Protein AF-A0A8J6UX52-F1 (afdb_monomer_lite)

Secondary structure (DSSP, 8-state):
--TTTTTTSSS--PPPP---------PPP-SGGG-TT---------HHHHHHHHHHGGGSS--HHHHHHHHHHHHHHHH--

Structure (mmCIF, N/CA/C/O backbone):
data_AF-A0A8J6UX52-F1
#
_entry.id   AF-A0A8J6UX52-F1
#
loop_
_atom_site.group_PDB
_atom_site.id
_atom_site.type_symbol
_atom_site.label_atom_id
_atom_site.label_alt_id
_atom_site.label_comp_id
_atom_site.label_asym_id
_atom_site.label_entity_id
_atom_site.label_seq_id
_atom_site.pdbx_PDB_ins_code
_atom_site.Cartn_x
_atom_site.Cartn_y
_atom_site.Cartn_z
_atom_site.occupancy
_atom_site.B_iso_or_equiv
_atom_site.auth_seq_id
_atom_site.auth_comp_id
_atom_site.auth_asym_id
_atom_site.auth_atom_id
_atom_site.pdbx_PDB_model_num
ATOM 1 N N . MET A 1 1 ? 55.471 -7.045 -51.387 1.00 54.28 1 MET A N 1
ATOM 2 C CA . MET A 1 1 ? 54.455 -8.095 -51.639 1.00 54.28 1 MET A CA 1
ATOM 3 C C . MET A 1 1 ? 53.220 -7.872 -50.746 1.00 54.28 1 MET A C 1
ATOM 5 O O . MET A 1 1 ? 52.744 -8.810 -50.125 1.00 54.28 1 MET A O 1
ATOM 9 N N . PHE A 1 2 ? 52.696 -6.635 -50.669 1.00 54.81 2 PHE A N 1
ATOM 10 C CA . PHE A 1 2 ? 51.574 -6.273 -49.777 1.00 54.81 2 PHE A CA 1
ATOM 11 C C . PHE A 1 2 ? 50.411 -5.545 -50.484 1.00 54.81 2 PHE A C 1
ATOM 13 O O . PHE A 1 2 ? 49.340 -5.407 -49.902 1.00 54.81 2 PHE A O 1
ATOM 20 N N . ASP A 1 3 ? 50.539 -5.188 -51.765 1.00 57.41 3 ASP A N 1
ATOM 21 C CA . ASP A 1 3 ? 49.510 -4.411 -52.483 1.00 57.41 3 ASP A CA 1
ATOM 22 C C . ASP A 1 3 ? 48.283 -5.220 -52.939 1.00 57.41 3 ASP A C 1
ATOM 24 O O . ASP A 1 3 ? 47.275 -4.661 -53.366 1.00 57.41 3 ASP A O 1
ATOM 28 N N . ARG A 1 4 ? 48.309 -6.554 -52.809 1.00 57.47 4 ARG A N 1
ATOM 29 C CA . ARG A 1 4 ? 47.190 -7.427 -53.217 1.00 57.47 4 ARG A CA 1
ATOM 30 C C . ARG A 1 4 ? 46.048 -7.482 -52.187 1.00 57.47 4 ARG A C 1
ATOM 32 O O . ARG A 1 4 ? 44.957 -7.943 -52.513 1.00 57.47 4 ARG A O 1
ATOM 39 N N . LEU A 1 5 ? 46.257 -6.999 -50.959 1.00 58.34 5 LEU A N 1
ATOM 40 C CA . LEU A 1 5 ? 45.229 -7.014 -49.906 1.00 58.34 5 LEU A CA 1
ATOM 41 C C . LEU A 1 5 ? 44.307 -5.783 -49.923 1.00 58.34 5 LEU A C 1
ATOM 43 O O . LEU A 1 5 ? 43.205 -5.851 -49.381 1.00 58.34 5 LEU A O 1
ATOM 47 N N . ALA A 1 6 ? 44.702 -4.691 -50.585 1.00 56.09 6 ALA A N 1
ATOM 48 C CA . ALA A 1 6 ? 43.882 -3.481 -50.685 1.00 56.09 6 ALA A CA 1
ATOM 49 C C . ALA A 1 6 ? 42.736 -3.616 -51.708 1.00 56.09 6 ALA A C 1
ATOM 51 O O . ALA A 1 6 ? 41.645 -3.094 -51.498 1.00 56.09 6 ALA A O 1
ATOM 52 N N . GLN A 1 7 ? 42.933 -4.391 -52.778 1.00 53.53 7 GLN A N 1
ATOM 53 C CA . GLN A 1 7 ? 41.968 -4.496 -53.885 1.00 53.53 7 GLN A CA 1
ATOM 54 C C . GLN A 1 7 ? 40.760 -5.406 -53.598 1.00 53.53 7 GLN A C 1
ATOM 56 O O . GLN A 1 7 ? 39.803 -5.420 -54.369 1.00 53.53 7 GLN A O 1
ATOM 61 N N . LYS A 1 8 ? 40.751 -6.149 -52.481 1.00 52.66 8 LYS A N 1
ATOM 62 C CA . LYS A 1 8 ? 39.631 -7.040 -52.117 1.00 52.66 8 LYS A CA 1
ATOM 63 C C . LYS A 1 8 ? 38.556 -6.366 -51.249 1.00 52.66 8 LYS A C 1
ATOM 65 O O . LYS A 1 8 ? 37.595 -7.021 -50.861 1.00 52.66 8 LYS A O 1
ATOM 70 N N . ARG A 1 9 ? 38.686 -5.071 -50.943 1.00 55.69 9 ARG A N 1
ATOM 71 C CA . ARG A 1 9 ? 37.693 -4.334 -50.140 1.00 55.69 9 ARG A CA 1
ATOM 72 C C . ARG A 1 9 ? 36.651 -3.565 -50.951 1.00 55.69 9 ARG A C 1
ATOM 74 O O . ARG A 1 9 ? 35.645 -3.170 -50.378 1.00 55.69 9 ARG A O 1
ATOM 81 N N . GLU A 1 10 ? 36.830 -3.404 -52.262 1.00 55.03 10 GLU A N 1
ATOM 82 C CA . GLU A 1 10 ? 35.958 -2.515 -53.051 1.00 55.03 10 GLU A CA 1
ATOM 83 C C . GLU A 1 10 ? 34.825 -3.198 -53.831 1.00 55.03 10 GLU A C 1
ATOM 85 O O . GLU A 1 10 ? 33.995 -2.519 -54.428 1.00 55.03 10 GLU A O 1
ATOM 90 N N . LYS A 1 11 ? 34.700 -4.529 -53.803 1.00 59.03 11 LYS A N 1
ATOM 91 C CA . LYS A 1 11 ? 33.574 -5.223 -54.454 1.00 59.03 11 LYS A CA 1
ATOM 92 C C . LYS A 1 11 ? 32.642 -5.851 -53.430 1.00 59.03 11 LYS A C 1
ATOM 94 O O . LYS A 1 11 ? 32.749 -7.033 -53.126 1.00 59.03 11 LYS A O 1
ATOM 99 N N . GLY A 1 12 ? 31.720 -5.044 -52.912 1.00 53.94 12 GLY A N 1
ATOM 100 C CA . GLY A 1 12 ? 30.660 -5.545 -52.039 1.00 53.94 12 GLY A CA 1
ATOM 101 C C . GLY A 1 12 ? 29.792 -4.480 -51.379 1.00 53.94 12 GLY A C 1
ATOM 102 O O . GLY A 1 12 ? 29.426 -4.654 -50.226 1.00 53.94 12 GLY A O 1
ATOM 103 N N . LYS A 1 13 ? 29.465 -3.374 -52.060 1.00 56.91 13 LYS A N 1
ATOM 104 C CA . LYS A 1 13 ? 28.443 -2.434 -51.572 1.00 56.91 13 LYS A CA 1
ATOM 105 C C . LYS A 1 13 ? 27.131 -2.681 -52.317 1.00 56.91 13 LYS A C 1
ATOM 107 O O . LYS A 1 13 ? 26.730 -1.902 -53.174 1.00 56.91 13 LYS A O 1
ATOM 112 N N . ALA A 1 14 ? 26.503 -3.819 -52.027 1.00 62.28 14 ALA A N 1
ATOM 113 C CA . ALA A 1 14 ? 25.086 -4.009 -52.317 1.00 62.28 14 ALA A CA 1
ATOM 114 C C . ALA A 1 14 ? 24.287 -3.147 -51.327 1.00 62.28 14 ALA A C 1
ATOM 116 O O . ALA A 1 14 ? 24.617 -3.102 -50.141 1.00 62.28 14 ALA A O 1
ATOM 117 N N . ALA A 1 15 ? 23.293 -2.412 -51.825 1.00 65.88 15 ALA A N 1
ATOM 118 C CA . ALA A 1 15 ? 22.424 -1.576 -51.005 1.00 65.88 15 ALA A CA 1
ATOM 119 C C . ALA A 1 15 ? 21.741 -2.419 -49.907 1.00 65.88 15 ALA A C 1
ATOM 121 O O . ALA A 1 15 ? 21.317 -3.540 -50.199 1.00 65.88 15 ALA A O 1
ATOM 122 N N . PRO A 1 16 ? 21.622 -1.920 -48.663 1.00 61.78 16 PRO A N 1
ATOM 123 C CA . PRO A 1 16 ? 20.876 -2.631 -47.637 1.00 61.78 16 PRO A CA 1
ATOM 124 C C . PRO A 1 16 ? 19.398 -2.672 -48.044 1.00 61.78 16 PRO A C 1
ATOM 126 O O . PRO A 1 16 ? 18.775 -1.635 -48.276 1.00 61.78 16 PRO A O 1
ATOM 129 N N . ALA A 1 17 ? 18.846 -3.880 -48.166 1.00 67.94 17 ALA A N 1
ATOM 130 C CA . ALA A 1 17 ? 17.403 -4.083 -48.221 1.00 67.94 17 ALA A CA 1
ATOM 131 C C . ALA A 1 17 ? 16.766 -3.512 -46.937 1.00 67.94 17 ALA A C 1
ATOM 133 O O . ALA A 1 17 ? 17.434 -3.509 -45.900 1.00 67.94 17 ALA A O 1
ATOM 134 N N . PRO A 1 18 ? 15.509 -3.030 -46.968 1.00 62.75 18 PRO A N 1
ATOM 135 C CA . PRO A 1 18 ? 14.849 -2.525 -45.771 1.00 62.75 18 PRO A CA 1
ATOM 136 C C . PRO A 1 18 ? 14.743 -3.655 -44.745 1.00 62.75 18 PRO A C 1
ATOM 138 O O . PRO A 1 18 ? 13.978 -4.605 -44.904 1.00 62.75 18 PRO A O 1
ATOM 141 N N . GLU A 1 19 ? 15.567 -3.560 -43.709 1.00 63.62 19 GLU A N 1
ATOM 142 C CA . GLU A 1 19 ? 15.583 -4.467 -42.576 1.00 63.62 19 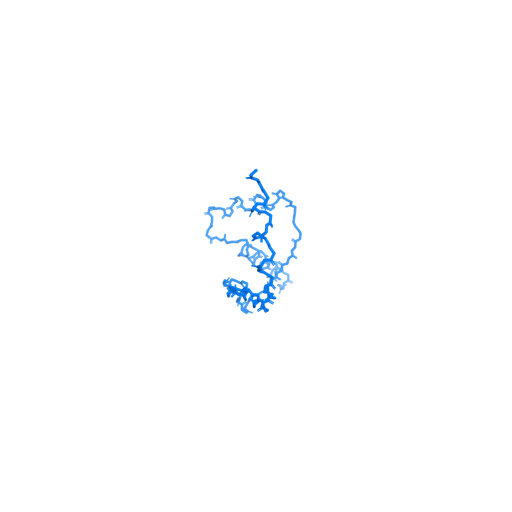GLU A CA 1
ATOM 143 C C . GLU A 1 19 ? 14.274 -4.245 -41.813 1.00 63.62 19 GLU A C 1
ATOM 145 O O . GLU A 1 19 ? 14.067 -3.212 -41.179 1.00 63.62 19 GLU A O 1
ATOM 150 N N . THR A 1 20 ? 13.326 -5.173 -41.954 1.00 65.38 20 THR A N 1
ATOM 151 C CA . THR A 1 20 ? 12.091 -5.151 -41.170 1.00 65.38 20 THR A CA 1
ATOM 152 C C . THR A 1 20 ? 12.481 -5.248 -39.704 1.00 65.38 20 THR A C 1
ATOM 154 O O . THR A 1 20 ? 12.941 -6.306 -39.266 1.00 65.38 20 THR A O 1
ATOM 157 N N . GLU A 1 21 ? 12.328 -4.149 -38.964 1.00 71.06 21 GLU A N 1
ATOM 158 C CA . GLU A 1 21 ? 12.622 -4.105 -37.536 1.00 71.06 21 GLU A CA 1
ATOM 159 C C . GLU A 1 21 ? 11.975 -5.312 -36.838 1.00 71.06 21 GLU A C 1
ATOM 161 O O . GLU A 1 21 ? 10.796 -5.609 -37.085 1.00 71.06 21 GLU A O 1
ATOM 166 N N . PRO A 1 22 ? 12.704 -6.041 -35.973 1.00 66.25 22 PRO A N 1
ATOM 167 C CA . PRO A 1 22 ? 12.129 -7.169 -35.266 1.00 66.25 22 PRO A CA 1
ATOM 168 C C . PRO A 1 22 ? 10.969 -6.653 -34.418 1.00 66.25 22 PRO A C 1
ATOM 170 O O . PRO A 1 22 ? 11.166 -5.946 -33.427 1.00 66.25 22 PRO A O 1
ATOM 173 N N . LYS A 1 23 ? 9.741 -7.003 -34.822 1.00 67.75 23 LYS A N 1
ATOM 174 C CA . LYS A 1 23 ? 8.502 -6.651 -34.126 1.00 67.75 23 LYS A CA 1
ATOM 175 C C . LYS A 1 23 ? 8.645 -7.124 -32.681 1.00 67.75 23 LYS A C 1
ATOM 177 O O . LYS A 1 23 ? 8.559 -8.326 -32.415 1.00 67.75 23 LYS A O 1
ATOM 182 N N . LYS A 1 24 ? 8.938 -6.193 -31.759 1.00 68.25 24 LYS A N 1
ATOM 183 C CA . LYS A 1 24 ? 9.090 -6.486 -30.328 1.00 68.25 24 LYS A CA 1
ATOM 184 C C . LYS A 1 24 ? 7.881 -7.312 -29.921 1.00 68.25 24 LYS A C 1
ATOM 186 O O . LYS A 1 24 ? 6.752 -6.833 -30.020 1.00 68.25 24 LYS A O 1
ATOM 191 N N . ARG A 1 25 ? 8.108 -8.566 -29.519 1.00 66.25 25 ARG A N 1
ATOM 192 C CA . ARG A 1 25 ? 7.048 -9.435 -29.006 1.00 66.25 25 ARG A CA 1
ATOM 193 C C . ARG A 1 25 ? 6.445 -8.717 -27.804 1.00 66.25 25 ARG A C 1
ATOM 195 O O . ARG A 1 25 ? 7.054 -8.693 -26.736 1.00 66.25 25 ARG A O 1
ATOM 202 N N . GLN A 1 26 ? 5.288 -8.085 -27.994 1.00 67.69 26 GLN A N 1
ATOM 203 C CA . GLN A 1 26 ? 4.520 -7.513 -26.902 1.00 67.69 26 GLN A CA 1
ATOM 204 C C . GLN A 1 26 ? 4.114 -8.690 -26.020 1.00 67.69 26 GLN A C 1
ATOM 206 O O . GLN A 1 26 ? 3.251 -9.490 -26.384 1.00 67.69 26 GLN A O 1
ATOM 211 N N . ARG A 1 27 ? 4.809 -8.862 -24.892 1.00 71.12 27 ARG A N 1
ATOM 212 C CA . ARG A 1 27 ? 4.365 -9.799 -23.864 1.00 71.12 27 ARG A CA 1
ATOM 213 C C . ARG A 1 27 ? 2.974 -9.345 -23.443 1.00 71.12 27 ARG A C 1
ATOM 215 O O . ARG A 1 27 ? 2.795 -8.175 -23.107 1.00 71.12 27 ARG A O 1
ATOM 222 N N . LYS A 1 28 ? 2.001 -10.256 -23.500 1.00 71.69 28 LYS A N 1
ATOM 223 C CA . LYS A 1 28 ? 0.670 -10.001 -22.948 1.00 71.69 28 LYS A CA 1
ATOM 224 C C . LYS A 1 28 ? 0.863 -9.587 -21.490 1.00 71.69 28 LYS A C 1
ATOM 226 O O . LYS A 1 28 ? 1.597 -10.260 -20.768 1.00 71.69 28 LYS A O 1
ATOM 231 N N . ALA A 1 29 ? 0.279 -8.460 -21.091 1.00 69.38 29 ALA A N 1
ATOM 232 C CA . ALA A 1 29 ? 0.221 -8.109 -19.680 1.00 69.38 29 ALA A CA 1
ATOM 233 C C . ALA A 1 29 ? -0.558 -9.223 -18.963 1.00 69.38 29 ALA A C 1
ATOM 235 O O . AL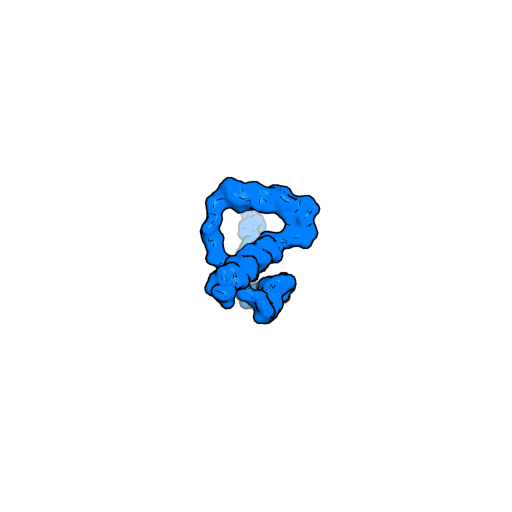A A 1 29 ? -1.607 -9.638 -19.448 1.00 69.38 29 ALA A O 1
ATOM 236 N N . THR A 1 30 ? -0.002 -9.748 -17.877 1.00 76.56 30 THR A N 1
ATOM 237 C CA . THR A 1 30 ? -0.592 -10.818 -17.062 1.00 76.56 30 THR A CA 1
ATOM 238 C C . THR A 1 30 ? -0.655 -10.370 -15.603 1.00 76.56 30 THR A C 1
ATOM 240 O O . THR A 1 30 ? 0.217 -9.618 -15.161 1.00 76.56 30 THR A O 1
ATOM 243 N N . GLY A 1 31 ? -1.647 -10.857 -14.851 1.00 85.75 31 GLY A N 1
ATOM 244 C CA . GLY A 1 31 ? -1.856 -10.551 -13.428 1.00 85.75 31 GLY A CA 1
ATOM 245 C C . GLY A 1 31 ? -2.751 -9.329 -13.180 1.00 85.75 31 GLY A C 1
ATOM 246 O O . GLY A 1 31 ? -3.463 -8.889 -14.084 1.00 85.75 31 GLY A O 1
ATOM 247 N N . LYS A 1 32 ? -2.679 -8.752 -11.968 1.00 88.38 32 LYS A N 1
ATOM 248 C CA . LYS A 1 32 ? -3.517 -7.616 -11.514 1.00 88.38 32 LYS A CA 1
ATOM 249 C C . LYS A 1 32 ? -3.496 -6.420 -12.477 1.00 88.38 32 LYS A C 1
ATOM 251 O O . LYS A 1 32 ? -4.491 -5.739 -12.656 1.00 88.38 32 LYS A O 1
ATOM 256 N N . ARG A 1 33 ? -2.378 -6.197 -13.177 1.00 86.50 33 ARG A N 1
ATOM 257 C CA . ARG A 1 33 ? -2.234 -5.109 -14.164 1.00 86.50 33 ARG A CA 1
ATOM 258 C C . ARG A 1 33 ? -3.118 -5.267 -15.410 1.00 86.50 33 ARG A C 1
ATOM 260 O O . ARG A 1 33 ? -3.381 -4.286 -16.094 1.00 86.50 33 ARG A O 1
ATOM 267 N N . SER A 1 34 ? -3.496 -6.494 -15.753 1.00 87.00 34 SER A N 1
ATOM 268 C CA . SER A 1 34 ? -4.353 -6.805 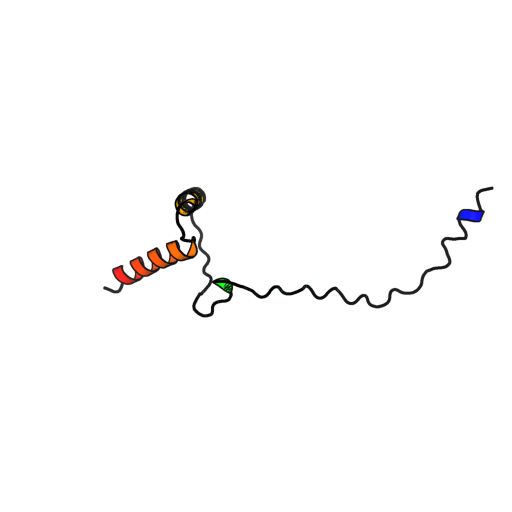-16.907 1.00 87.00 34 SER A CA 1
ATOM 269 C C . SER A 1 34 ? -5.806 -7.085 -16.525 1.00 87.00 34 SER A C 1
ATOM 271 O O . SER A 1 34 ? -6.622 -7.309 -17.415 1.00 87.00 34 SER A O 1
ATOM 273 N N . ASP A 1 35 ? -6.115 -7.118 -15.229 1.00 90.12 35 ASP A N 1
ATOM 274 C CA . ASP A 1 35 ? -7.452 -7.411 -14.727 1.00 90.12 35 ASP A CA 1
ATOM 275 C C . ASP A 1 35 ? -8.319 -6.136 -14.764 1.00 90.12 35 ASP A C 1
ATOM 277 O O . ASP A 1 35 ? -7.910 -5.117 -14.202 1.00 90.12 35 ASP A O 1
ATOM 281 N N . PRO A 1 36 ? -9.498 -6.155 -15.419 1.00 92.00 36 PRO A N 1
ATOM 282 C CA . PRO A 1 36 ? -10.374 -4.986 -15.518 1.00 92.00 36 PRO A CA 1
ATOM 283 C C . PRO A 1 36 ? -10.982 -4.542 -14.179 1.00 92.00 36 PRO A C 1
ATOM 285 O O . PRO A 1 36 ? -11.487 -3.425 -14.100 1.00 92.00 36 PRO A O 1
ATOM 288 N N . ASN A 1 37 ? -10.940 -5.377 -13.136 1.00 93.50 37 ASN A N 1
ATOM 289 C CA . ASN A 1 37 ? -11.447 -5.032 -11.806 1.00 93.50 37 ASN A CA 1
ATOM 290 C C . ASN A 1 37 ? -10.434 -4.242 -10.962 1.00 93.50 37 ASN A C 1
ATOM 292 O O . ASN A 1 37 ? -10.767 -3.804 -9.863 1.00 93.50 37 ASN A O 1
ATOM 296 N N . TYR A 1 38 ? -9.206 -4.055 -11.453 1.00 92.44 38 TYR A N 1
ATOM 297 C CA . TYR A 1 38 ? -8.150 -3.343 -10.741 1.00 92.44 38 TYR A CA 1
ATOM 298 C C . TYR A 1 38 ? -7.786 -2.039 -11.449 1.00 92.44 38 TYR A C 1
ATOM 300 O O . TYR A 1 38 ? -7.628 -1.976 -12.667 1.00 92.44 38 TYR A O 1
ATOM 308 N N . ILE A 1 39 ? -7.579 -0.989 -10.655 1.00 93.56 39 ILE A N 1
ATOM 309 C CA . ILE A 1 39 ? -7.048 0.295 -11.117 1.00 93.56 39 ILE A CA 1
ATOM 310 C C . ILE A 1 39 ? -5.648 0.465 -10.528 1.00 93.56 39 ILE A C 1
ATOM 312 O O . ILE A 1 39 ? -5.455 0.363 -9.318 1.00 93.56 39 ILE A O 1
ATOM 316 N N . GLN A 1 40 ? -4.653 0.737 -11.377 1.00 93.31 40 GLN A N 1
ATOM 317 C CA . GLN A 1 40 ? -3.293 1.010 -10.915 1.00 93.31 40 GLN A CA 1
ATOM 318 C C . GLN A 1 40 ? -3.214 2.422 -10.317 1.00 93.31 40 GLN A C 1
ATOM 320 O O . GLN A 1 40 ? -3.410 3.410 -11.023 1.00 93.31 40 GLN A O 1
ATOM 325 N N . VAL A 1 41 ? -2.860 2.510 -9.034 1.00 92.62 41 VAL A N 1
ATOM 326 C CA . VAL A 1 41 ? -2.684 3.775 -8.304 1.00 92.62 41 VAL A CA 1
ATOM 327 C C . VAL A 1 41 ? -1.226 3.922 -7.860 1.00 92.62 41 VAL A C 1
ATOM 329 O O . VAL A 1 41 ? -0.583 2.945 -7.480 1.00 92.62 41 VAL A O 1
ATOM 332 N N . GLY A 1 42 ? -0.683 5.141 -7.934 1.00 93.31 42 GLY A N 1
ATOM 333 C CA . GLY A 1 42 ? 0.656 5.479 -7.446 1.00 93.31 42 GLY A CA 1
ATOM 334 C C . GLY A 1 42 ? 0.593 6.521 -6.331 1.00 93.31 42 GLY A C 1
ATOM 335 O O . GLY A 1 42 ? -0.125 7.509 -6.458 1.00 93.31 42 GLY A O 1
ATOM 336 N N . ALA A 1 43 ? 1.358 6.312 -5.258 1.00 94.38 43 ALA A N 1
ATOM 337 C CA . ALA A 1 43 ? 1.464 7.233 -4.129 1.00 94.38 43 ALA A CA 1
ATOM 338 C C . ALA A 1 43 ? 2.903 7.277 -3.594 1.00 94.38 43 ALA A C 1
ATOM 340 O O . ALA A 1 43 ? 3.665 6.318 -3.738 1.00 94.38 43 ALA A O 1
ATOM 341 N N . TYR A 1 44 ? 3.269 8.391 -2.960 1.00 96.75 44 TYR A N 1
ATOM 342 C CA . TYR A 1 44 ? 4.556 8.533 -2.286 1.00 96.75 44 TYR A CA 1
ATOM 343 C C . TYR A 1 4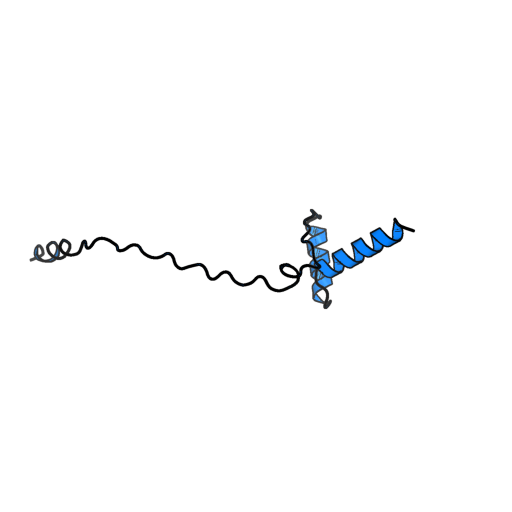4 ? 4.437 8.124 -0.820 1.00 96.75 44 TYR A C 1
ATOM 345 O O . TYR A 1 44 ? 3.559 8.602 -0.107 1.00 96.75 44 TYR A O 1
ATOM 353 N N . ILE A 1 45 ? 5.361 7.280 -0.365 1.00 96.00 45 ILE A N 1
ATOM 354 C CA . ILE A 1 45 ? 5.529 6.913 1.044 1.00 96.00 45 ILE A CA 1
ATOM 355 C C . ILE A 1 45 ? 7.003 7.061 1.443 1.00 96.00 45 ILE A C 1
ATOM 357 O O . ILE A 1 45 ? 7.880 6.947 0.577 1.00 96.00 45 ILE A O 1
ATOM 361 N N . PRO A 1 46 ? 7.314 7.294 2.732 1.00 98.31 46 PRO A N 1
ATOM 362 C CA . PRO A 1 46 ? 8.692 7.335 3.203 1.00 98.31 46 PRO A CA 1
ATOM 363 C C . PRO A 1 46 ? 9.462 6.058 2.846 1.00 98.31 46 PRO A C 1
ATOM 365 O O . PRO A 1 46 ? 8.943 4.945 2.943 1.00 98.31 46 PRO A O 1
ATOM 368 N N . ILE A 1 47 ? 10.732 6.214 2.467 1.00 97.69 47 ILE A N 1
ATOM 369 C CA . ILE A 1 47 ? 11.570 5.100 1.997 1.00 97.69 47 ILE A CA 1
ATOM 370 C C . ILE A 1 47 ? 11.710 4.018 3.073 1.00 97.69 47 ILE A C 1
ATOM 372 O O . ILE A 1 47 ? 11.572 2.832 2.773 1.00 97.69 47 ILE A O 1
ATOM 376 N N . GLU A 1 48 ? 11.957 4.415 4.321 1.00 98.06 48 GLU A N 1
ATOM 377 C CA . GLU A 1 48 ? 12.126 3.461 5.421 1.00 98.06 48 GLU A CA 1
ATOM 378 C C . GLU A 1 48 ? 10.823 2.733 5.759 1.00 98.06 48 GLU A C 1
ATOM 380 O O . GLU A 1 48 ? 10.856 1.538 6.049 1.00 98.06 48 GLU A O 1
ATOM 385 N N . LEU A 1 49 ? 9.672 3.398 5.606 1.00 97.25 49 LEU A N 1
ATOM 386 C CA . LEU A 1 49 ? 8.369 2.751 5.746 1.00 97.25 49 LEU A CA 1
ATOM 387 C C . LEU A 1 49 ? 8.191 1.659 4.684 1.00 97.25 49 LEU A C 1
ATOM 389 O O . LEU A 1 49 ? 7.914 0.514 5.025 1.00 97.25 49 LEU A O 1
ATOM 393 N N . ASN A 1 50 ? 8.436 1.983 3.411 1.00 96.12 50 ASN A N 1
ATOM 394 C CA . ASN A 1 50 ? 8.348 1.017 2.312 1.00 96.12 50 ASN A CA 1
ATOM 395 C C . ASN A 1 50 ? 9.264 -0.199 2.530 1.00 96.12 50 ASN A C 1
ATOM 397 O O . ASN A 1 50 ? 8.859 -1.336 2.301 1.00 96.12 50 ASN A O 1
ATOM 401 N N . LYS A 1 51 ? 10.507 0.025 2.979 1.00 96.38 51 LYS A N 1
ATOM 402 C CA . LYS A 1 51 ? 11.454 -1.064 3.269 1.00 96.38 51 LYS A CA 1
ATOM 403 C C . LYS A 1 51 ? 10.949 -1.963 4.393 1.00 96.38 51 LYS A C 1
ATOM 405 O O . LYS A 1 51 ? 11.021 -3.179 4.260 1.00 96.38 51 LYS A O 1
ATOM 410 N N . SER A 1 52 ? 10.459 -1.382 5.485 1.00 96.25 52 SER A N 1
ATOM 411 C CA . SER A 1 52 ? 9.936 -2.143 6.621 1.00 96.25 52 SER A CA 1
ATOM 412 C C . SER A 1 52 ? 8.696 -2.945 6.239 1.00 96.25 52 SER A C 1
ATOM 414 O O . SER A 1 52 ? 8.659 -4.140 6.510 1.00 96.25 52 SER A O 1
ATOM 416 N N . VAL A 1 53 ? 7.748 -2.342 5.515 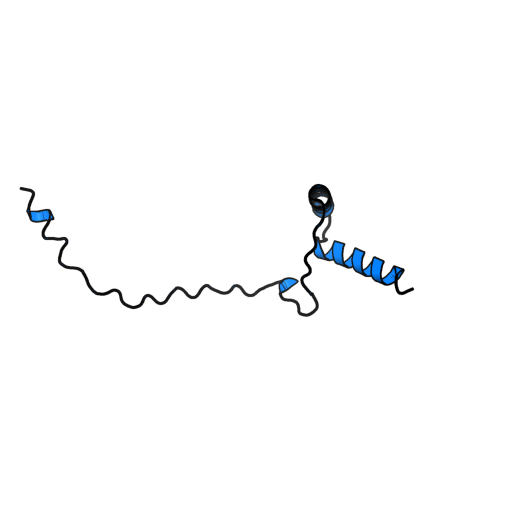1.00 95.75 53 VAL A N 1
ATOM 417 C CA . VAL A 1 53 ? 6.556 -3.039 5.002 1.00 95.75 53 VAL A CA 1
ATOM 418 C C . VAL A 1 53 ? 6.950 -4.224 4.124 1.00 95.75 53 VAL A C 1
ATOM 420 O O . VAL A 1 53 ? 6.485 -5.335 4.347 1.00 95.75 53 VAL A O 1
ATOM 423 N N . LYS A 1 54 ? 7.868 -4.025 3.171 1.00 94.25 54 LYS A N 1
ATOM 424 C CA . LYS A 1 54 ? 8.328 -5.113 2.298 1.00 94.25 54 LYS A CA 1
ATOM 425 C C . LYS A 1 54 ? 8.975 -6.263 3.055 1.00 94.25 54 LYS A C 1
ATOM 427 O O . LYS A 1 54 ? 8.799 -7.391 2.631 1.00 94.25 54 LYS A O 1
ATOM 432 N N . ARG A 1 55 ? 9.726 -5.988 4.129 1.00 94.38 55 ARG A N 1
ATOM 433 C CA . ARG A 1 55 ? 10.319 -7.039 4.973 1.00 94.38 55 ARG A CA 1
ATOM 434 C C . ARG A 1 55 ? 9.245 -7.848 5.689 1.00 94.38 55 ARG A C 1
ATOM 436 O O . ARG A 1 55 ? 9.349 -9.062 5.710 1.00 94.38 55 ARG A O 1
ATOM 443 N N . LEU A 1 56 ? 8.233 -7.177 6.238 1.00 94.25 56 LEU A N 1
ATOM 444 C CA . LEU A 1 56 ? 7.127 -7.841 6.931 1.00 94.25 56 LEU A CA 1
ATOM 445 C C . LEU A 1 56 ? 6.293 -8.706 5.976 1.00 94.25 56 LEU A C 1
ATOM 447 O O . LEU A 1 56 ? 5.840 -9.770 6.369 1.00 94.25 56 LEU A O 1
ATOM 451 N N . LEU A 1 57 ? 6.149 -8.284 4.717 1.00 94.62 57 LEU A N 1
ATOM 452 C CA . LEU A 1 57 ? 5.447 -9.045 3.680 1.00 94.62 57 LEU A CA 1
ATOM 453 C C . LEU A 1 57 ? 6.248 -10.231 3.112 1.00 94.62 57 LEU A C 1
ATOM 455 O O . LEU A 1 57 ? 5.712 -10.957 2.290 1.00 94.62 57 LEU A O 1
ATOM 459 N N . VAL A 1 58 ? 7.520 -10.440 3.483 1.00 92.00 58 VAL A N 1
ATOM 460 C CA . VAL A 1 58 ? 8.289 -11.601 2.976 1.00 92.00 58 VAL A CA 1
ATOM 461 C C . VAL A 1 58 ? 7.719 -12.920 3.496 1.00 92.00 58 VAL A C 1
ATOM 463 O O . VAL A 1 58 ? 7.748 -13.913 2.775 1.00 92.00 58 VAL A O 1
ATOM 466 N N . ASP A 1 59 ? 7.217 -12.915 4.729 1.00 87.62 59 ASP A N 1
ATOM 467 C CA . ASP A 1 59 ? 6.714 -14.110 5.410 1.00 87.62 59 ASP A CA 1
ATOM 468 C C . ASP A 1 59 ? 5.199 -14.311 5.215 1.00 87.62 59 ASP A C 1
ATOM 470 O O . ASP A 1 59 ? 4.634 -15.268 5.742 1.00 87.62 59 ASP A O 1
ATOM 474 N N . ASP A 1 60 ? 4.539 -13.411 4.480 1.00 86.69 60 ASP A N 1
ATOM 475 C CA . ASP A 1 60 ? 3.097 -13.425 4.231 1.00 86.69 60 ASP A CA 1
ATOM 476 C C . ASP A 1 60 ? 2.818 -13.769 2.758 1.00 86.69 60 ASP A C 1
ATOM 478 O O . ASP A 1 60 ? 3.549 -13.352 1.861 1.00 86.69 60 ASP A O 1
ATOM 482 N N . ASP A 1 61 ? 1.725 -14.483 2.478 1.00 87.38 61 ASP A N 1
ATOM 483 C CA . ASP A 1 61 ? 1.298 -14.810 1.102 1.00 87.38 61 ASP A CA 1
ATOM 484 C C . ASP A 1 61 ? 0.639 -13.604 0.391 1.00 87.38 61 ASP A C 1
ATOM 486 O O . ASP A 1 61 ? 0.084 -13.722 -0.706 1.00 87.38 61 ASP A O 1
ATOM 490 N N . LYS A 1 62 ? 0.690 -12.423 1.016 1.00 90.75 62 LYS A N 1
ATOM 491 C CA . LYS A 1 62 ? 0.102 -11.173 0.531 1.00 90.75 62 LYS A CA 1
ATOM 492 C C . LYS A 1 62 ? 1.117 -10.332 -0.223 1.00 90.75 62 LYS A C 1
ATOM 494 O O . LYS A 1 62 ? 2.256 -10.150 0.208 1.00 90.75 62 LYS A O 1
ATOM 499 N N . ASP A 1 63 ? 0.675 -9.713 -1.315 1.00 91.69 63 ASP A N 1
ATOM 500 C CA . ASP A 1 63 ? 1.473 -8.684 -1.968 1.00 91.69 63 ASP A CA 1
ATOM 501 C C . ASP A 1 63 ? 1.151 -7.275 -1.443 1.00 91.69 63 ASP A C 1
ATOM 503 O O . ASP A 1 63 ? 0.232 -7.032 -0.659 1.00 91.69 63 ASP A O 1
ATOM 507 N N . PHE A 1 64 ? 1.945 -6.300 -1.885 1.00 93.50 64 PHE A N 1
ATOM 508 C CA . PHE A 1 64 ? 1.766 -4.908 -1.480 1.00 93.50 64 PHE A CA 1
ATOM 509 C C . PHE A 1 64 ? 0.408 -4.328 -1.908 1.00 93.50 64 PHE A C 1
ATOM 511 O O . PHE A 1 64 ? -0.126 -3.457 -1.226 1.00 93.50 64 PHE A O 1
ATOM 518 N N . SER A 1 65 ? -0.144 -4.784 -3.037 1.00 92.88 65 SER A N 1
ATOM 519 C CA . SER A 1 65 ? -1.462 -4.344 -3.493 1.00 92.88 65 SER A CA 1
ATOM 520 C C . SER A 1 65 ? -2.551 -4.843 -2.553 1.00 92.88 65 SER A C 1
ATOM 522 O O . SER A 1 65 ? -3.461 -4.075 -2.271 1.00 92.88 65 SER A O 1
ATOM 524 N N . ASP A 1 66 ? -2.449 -6.077 -2.056 1.00 94.50 66 ASP A N 1
ATOM 525 C CA . ASP A 1 66 ? -3.419 -6.646 -1.113 1.00 94.50 66 ASP A CA 1
ATOM 526 C C . ASP A 1 66 ? -3.429 -5.864 0.205 1.00 94.50 66 ASP A C 1
ATOM 528 O O . ASP A 1 66 ? -4.486 -5.432 0.661 1.00 94.50 66 ASP A O 1
ATOM 532 N N . LEU A 1 67 ? -2.245 -5.566 0.754 1.00 95.81 67 LEU A N 1
ATOM 533 C CA . LEU A 1 67 ? -2.115 -4.732 1.953 1.00 95.81 67 LEU A CA 1
ATOM 534 C C . LEU A 1 67 ? -2.746 -3.343 1.768 1.00 95.81 67 LEU A C 1
ATOM 536 O O . LEU A 1 67 ? -3.469 -2.860 2.637 1.00 95.81 67 LEU A O 1
ATOM 540 N N . VAL A 1 68 ? -2.461 -2.674 0.646 1.00 95.44 68 VAL A N 1
ATOM 541 C CA . VAL A 1 68 ? -3.015 -1.340 0.373 1.00 95.44 68 VAL A CA 1
ATOM 542 C C . VAL A 1 68 ? -4.530 -1.403 0.189 1.00 95.44 68 VAL A C 1
ATOM 544 O O . VAL A 1 68 ? -5.228 -0.533 0.709 1.00 95.44 68 VAL A O 1
ATOM 547 N N . SER A 1 69 ? -5.045 -2.421 -0.502 1.00 95.44 69 SER A N 1
ATOM 548 C CA . SER A 1 69 ? -6.483 -2.637 -0.664 1.00 95.44 69 SER A CA 1
ATOM 549 C C . SER A 1 69 ? -7.188 -2.781 0.685 1.00 95.44 69 SER A C 1
ATOM 551 O O . SER A 1 69 ? -8.134 -2.042 0.940 1.00 95.44 69 SER A O 1
ATOM 553 N N . GLU A 1 70 ? -6.686 -3.636 1.583 1.00 96.06 70 GLU A N 1
ATOM 554 C CA . GLU A 1 70 ? -7.270 -3.838 2.919 1.00 96.06 70 GLU A CA 1
ATOM 555 C C . GLU A 1 70 ? -7.320 -2.534 3.736 1.00 96.06 70 GLU A C 1
ATOM 557 O O . GLU A 1 70 ? -8.351 -2.206 4.332 1.00 96.06 70 GLU A O 1
ATOM 562 N N . LEU A 1 71 ? -6.229 -1.756 3.729 1.00 96.38 71 LEU A N 1
ATOM 563 C CA . LEU A 1 71 ? -6.151 -0.475 4.440 1.00 96.38 71 LEU A CA 1
ATOM 564 C C . LEU A 1 71 ? -7.131 0.563 3.877 1.00 96.38 71 LEU A C 1
ATOM 566 O O . LEU A 1 71 ? -7.780 1.282 4.640 1.00 96.38 71 LEU A O 1
ATOM 570 N N . LEU A 1 72 ? -7.257 0.648 2.549 1.00 96.12 72 LEU A N 1
ATOM 571 C CA . LEU A 1 72 ? -8.187 1.574 1.900 1.00 96.12 72 LEU A CA 1
ATOM 572 C C . LEU A 1 72 ? -9.644 1.164 2.135 1.00 96.12 72 LEU A C 1
ATOM 574 O O . LEU A 1 72 ? -10.470 2.019 2.444 1.00 96.12 72 LEU A O 1
ATOM 578 N N . GLU A 1 73 ? -9.967 -0.126 2.053 1.00 96.56 73 GLU A N 1
ATOM 579 C CA . GLU A 1 73 ? -11.302 -0.646 2.369 1.00 96.56 73 GLU A CA 1
ATOM 580 C C . GLU A 1 73 ? -11.680 -0.404 3.832 1.00 96.56 73 GLU A C 1
ATOM 582 O O . GLU A 1 73 ? -12.8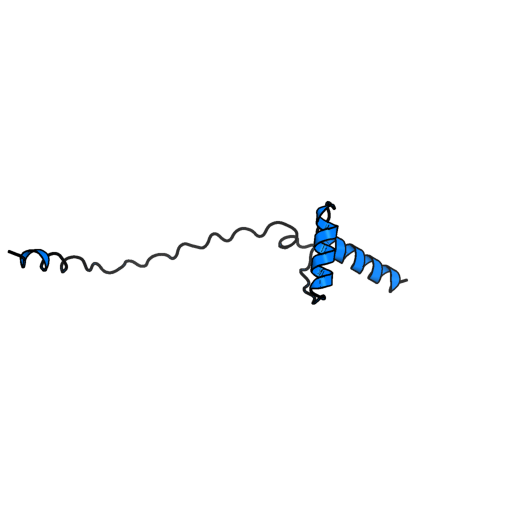27 -0.072 4.138 1.00 96.56 73 GLU A O 1
ATOM 587 N N . GLN A 1 74 ? -10.733 -0.567 4.759 1.00 97.31 74 GLN A N 1
ATOM 588 C CA . GLN A 1 74 ? -10.942 -0.208 6.158 1.00 97.31 74 GLN A CA 1
ATOM 589 C C . GLN A 1 74 ? -11.240 1.288 6.308 1.00 97.31 74 GLN A C 1
ATOM 591 O O . GLN A 1 74 ? -12.255 1.641 6.905 1.00 97.31 74 GLN A O 1
ATOM 596 N N . TRP A 1 75 ? -10.427 2.158 5.707 1.00 96.75 75 TRP A N 1
ATOM 597 C CA . TRP A 1 75 ? -10.644 3.603 5.766 1.00 96.75 75 TRP A CA 1
ATOM 598 C C . TRP A 1 75 ? -12.011 4.011 5.190 1.00 96.75 75 TRP A C 1
ATOM 600 O O . TRP A 1 75 ? -12.735 4.796 5.800 1.00 96.75 75 TRP A O 1
ATOM 610 N N . VAL A 1 76 ? -12.415 3.433 4.055 1.00 97.00 76 VAL A N 1
ATOM 611 C CA . VAL A 1 76 ? -13.736 3.666 3.446 1.00 97.00 76 VAL A CA 1
ATOM 612 C C . VAL A 1 76 ? -14.867 3.240 4.383 1.00 97.00 76 VAL A C 1
ATOM 614 O O . VAL A 1 76 ? -15.865 3.952 4.471 1.00 97.00 76 VAL A O 1
ATOM 617 N N . ARG A 1 77 ? -14.732 2.110 5.089 1.00 96.44 77 ARG A N 1
ATOM 618 C CA . ARG A 1 77 ? -15.735 1.644 6.063 1.00 96.44 77 ARG A CA 1
ATOM 619 C C . ARG A 1 77 ? -15.858 2.580 7.260 1.00 96.44 77 ARG A C 1
ATOM 621 O O . ARG A 1 77 ? -16.970 2.859 7.684 1.00 96.44 77 ARG A O 1
ATOM 628 N N . GLU A 1 78 ? -14.739 3.074 7.777 1.00 95.94 78 GLU A N 1
ATOM 629 C CA . GLU A 1 78 ? -14.717 3.987 8.927 1.00 95.94 78 GLU A CA 1
ATOM 630 C C . GLU A 1 78 ? -15.305 5.370 8.602 1.00 95.94 78 GLU A C 1
ATOM 632 O O . GLU A 1 78 ? -15.869 6.011 9.482 1.00 95.94 78 GLU A O 1
ATOM 637 N N . ASN A 1 79 ? -15.195 5.827 7.349 1.00 94.75 79 ASN A N 1
ATOM 638 C CA . ASN A 1 79 ? -15.619 7.172 6.936 1.00 94.75 79 ASN A CA 1
ATOM 639 C C . ASN A 1 79 ? -16.979 7.217 6.215 1.00 94.75 79 ASN A C 1
ATOM 641 O O . ASN A 1 79 ? -17.480 8.306 5.949 1.00 94.75 79 ASN A O 1
ATOM 645 N N . ASN A 1 80 ? -17.575 6.067 5.891 1.00 81.56 80 ASN A N 1
ATOM 646 C CA . ASN A 1 80 ? -18.932 5.968 5.333 1.00 81.56 80 ASN A CA 1
ATOM 647 C C . ASN A 1 80 ? -19.958 5.400 6.334 1.00 81.56 80 ASN A C 1
ATOM 649 O O . ASN A 1 80 ? -21.056 5.028 5.918 1.00 81.56 80 ASN A O 1
ATOM 653 N N . ALA A 1 81 ? -19.587 5.288 7.615 1.00 55.50 81 ALA A N 1
ATOM 654 C CA . ALA A 1 81 ? -20.465 4.840 8.697 1.00 55.50 81 ALA A CA 1
ATOM 655 C C . ALA A 1 81 ? -21.340 5.977 9.244 1.00 55.50 81 ALA A C 1
ATOM 657 O O . ALA A 1 81 ? -20.818 7.104 9.407 1.00 55.50 81 ALA A O 1
#

Radius of gyration: 28.9 Å; chains: 1; bounding box: 75×23×63 Å

Sequence (81 aa):
MFDRLAQKREKGKAAPAPETEPKKRQRKATGKRSDPNYIQVGAYIPIELNKSVKRLLVDDDKDFSDLVSELLEQWVRENNA

pLDDT: mean 81.53, std 16.06, range [52.66, 98.31]

Foldseek 3Di:
DPPVVVVVPPPDPDDDDPDPPDPPPPDPDDDLVNDPVHDDDDDDDDPVVVVVVVVVCVPPPDDPVRVVVVVVVVVCVVVVD